Protein AF-A0A538G440-F1 (afdb_monomer_lite)

Foldseek 3Di:
DDDPDDLPAAEEEECCVPDVNVVVLVVCVVVRRNDAAYEDAPQAQDDRVNHGYHPDPVVSCVVRVHDYYDYDDD

Structure (mmCIF, N/CA/C/O backbone):
data_AF-A0A538G440-F1
#
_entry.id   AF-A0A538G440-F1
#
loop_
_atom_site.group_PDB
_atom_site.id
_atom_site.type_symbol
_atom_site.label_atom_id
_atom_site.label_alt_id
_atom_site.label_comp_id
_atom_site.label_asym_id
_atom_site.label_entity_id
_atom_site.label_seq_id
_atom_site.pdbx_PDB_ins_code
_atom_site.Cartn_x
_atom_site.Cartn_y
_atom_site.Cartn_z
_atom_site.occupancy
_atom_site.B_iso_or_equiv
_atom_site.auth_seq_id
_atom_site.auth_comp_id
_atom_site.auth_asym_id
_atom_site.auth_atom_id
_atom_site.pdbx_PDB_model_num
ATOM 1 N N . MET A 1 1 ? 7.107 -23.714 9.056 1.00 65.69 1 MET A N 1
ATOM 2 C CA . MET A 1 1 ? 6.454 -22.959 10.143 1.00 65.69 1 MET A CA 1
ATOM 3 C C . MET A 1 1 ? 6.952 -21.529 10.064 1.00 65.69 1 MET A C 1
ATOM 5 O O . MET A 1 1 ? 8.162 -21.343 10.065 1.00 65.69 1 MET A O 1
ATOM 9 N N . ALA A 1 2 ? 6.057 -20.562 9.875 1.00 91.12 2 ALA A N 1
ATOM 10 C CA . ALA A 1 2 ? 6.403 -19.143 9.923 1.00 91.12 2 ALA A CA 1
ATOM 11 C C . ALA A 1 2 ? 6.277 -18.626 11.367 1.00 91.12 2 ALA A C 1
ATOM 13 O O . ALA A 1 2 ? 5.610 -19.269 12.175 1.00 91.12 2 ALA A O 1
ATOM 14 N N . ILE A 1 3 ? 6.932 -17.506 11.694 1.00 95.50 3 ILE A N 1
ATOM 15 C CA . ILE A 1 3 ? 6.890 -16.913 13.046 1.00 95.50 3 ILE A CA 1
ATOM 16 C C . ILE A 1 3 ? 5.946 -15.705 13.094 1.00 95.50 3 ILE A C 1
ATOM 18 O O . ILE A 1 3 ? 5.086 -15.650 13.963 1.00 95.50 3 ILE A O 1
ATOM 22 N N . LEU A 1 4 ? 6.100 -14.742 12.176 1.00 95.69 4 LEU A N 1
ATOM 23 C CA . LEU A 1 4 ? 5.366 -13.465 12.216 1.00 95.69 4 LEU A CA 1
ATOM 24 C C . LEU A 1 4 ? 4.450 -13.238 11.010 1.00 95.69 4 LEU A C 1
ATOM 26 O O . LEU A 1 4 ? 3.335 -12.759 11.172 1.00 95.69 4 LEU A O 1
ATOM 30 N N . VAL A 1 5 ? 4.926 -13.554 9.805 1.00 97.12 5 VAL A N 1
ATOM 31 C CA . VAL A 1 5 ? 4.200 -13.308 8.552 1.00 97.12 5 VAL A CA 1
ATOM 32 C C . VAL A 1 5 ? 4.166 -14.567 7.702 1.00 97.12 5 VAL A C 1
ATOM 34 O O . VAL A 1 5 ? 5.150 -15.308 7.635 1.00 97.12 5 VAL A O 1
ATOM 37 N N . ASP A 1 6 ? 3.034 -14.806 7.051 1.00 97.00 6 ASP A N 1
ATOM 38 C CA . ASP A 1 6 ? 2.803 -15.968 6.202 1.00 97.00 6 ASP A CA 1
ATOM 39 C C . ASP A 1 6 ? 1.803 -15.661 5.071 1.00 97.00 6 ASP A C 1
ATOM 41 O O . ASP A 1 6 ? 1.579 -14.509 4.703 1.00 97.00 6 ASP A O 1
ATOM 45 N N . ARG A 1 7 ? 1.223 -16.701 4.462 1.00 96.00 7 ARG A N 1
ATOM 46 C CA . ARG A 1 7 ? 0.274 -16.559 3.346 1.00 96.00 7 ARG A CA 1
ATOM 47 C C . ARG A 1 7 ? -1.072 -15.940 3.749 1.00 96.00 7 ARG A C 1
ATOM 49 O O . ARG A 1 7 ? -1.792 -15.486 2.867 1.00 96.00 7 ARG A O 1
ATOM 56 N N . SER A 1 8 ? -1.409 -15.914 5.038 1.00 96.62 8 SER A N 1
ATOM 57 C CA . SER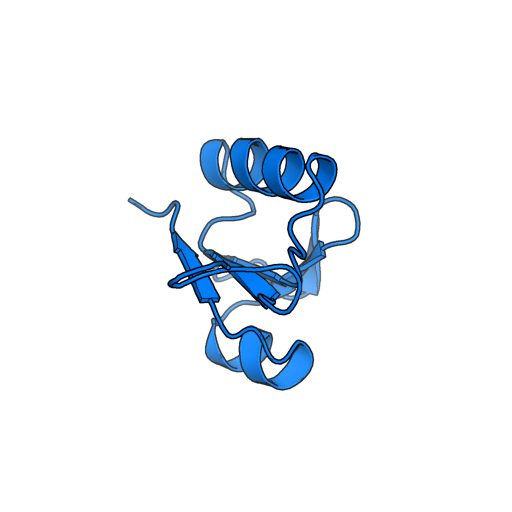 A 1 8 ? -2.603 -15.252 5.577 1.00 96.62 8 SER A CA 1
ATOM 58 C C . SER A 1 8 ? -2.386 -13.761 5.870 1.00 96.62 8 SER A C 1
ATOM 60 O O . SER A 1 8 ? -3.355 -13.029 6.091 1.00 96.62 8 SER A O 1
ATOM 62 N N . THR A 1 9 ? -1.132 -13.290 5.844 1.00 98.44 9 THR A N 1
ATOM 63 C CA . THR A 1 9 ? -0.785 -11.877 6.027 1.00 98.44 9 THR A CA 1
ATOM 64 C C . THR A 1 9 ? -1.392 -11.023 4.918 1.00 98.44 9 THR A C 1
ATOM 66 O O . THR A 1 9 ? -1.150 -11.268 3.739 1.00 98.44 9 THR A O 1
ATOM 69 N N . ARG A 1 10 ? -2.139 -9.985 5.304 1.00 98.75 10 ARG A N 1
ATOM 70 C CA . ARG A 1 10 ? -2.727 -8.981 4.410 1.00 98.75 10 ARG A CA 1
ATOM 71 C C . ARG A 1 10 ? -2.008 -7.661 4.634 1.00 98.75 10 ARG A C 1
ATOM 73 O O . ARG A 1 10 ? -2.181 -7.019 5.672 1.00 98.75 10 ARG A O 1
ATOM 80 N N . LEU A 1 11 ? -1.153 -7.303 3.682 1.00 98.81 11 LEU A N 1
ATOM 81 C CA . LEU A 1 11 ? -0.210 -6.201 3.816 1.00 98.81 11 LEU A CA 1
ATOM 82 C C . LEU A 1 11 ? -0.800 -4.892 3.284 1.00 98.81 11 LEU A C 1
ATOM 84 O O . LEU A 1 11 ? -1.193 -4.821 2.118 1.00 98.81 11 LEU A O 1
ATOM 88 N N . VAL A 1 12 ? -0.769 -3.843 4.106 1.00 98.81 12 VAL A N 1
ATOM 89 C CA . VAL A 1 12 ? -0.942 -2.454 3.661 1.00 98.81 12 VAL A CA 1
ATOM 90 C C . VAL A 1 12 ? 0.418 -1.766 3.520 1.00 98.81 12 VAL A C 1
ATOM 92 O O . VAL A 1 12 ? 1.293 -1.911 4.377 1.00 98.81 12 VAL A O 1
ATOM 95 N N . VAL A 1 13 ? 0.608 -1.001 2.443 1.00 98.81 13 VAL A N 1
ATOM 96 C CA . VAL A 1 13 ? 1.835 -0.224 2.202 1.00 98.81 13 VAL A CA 1
ATOM 97 C C . VAL A 1 13 ? 1.574 1.260 2.443 1.00 98.81 13 VAL A C 1
ATOM 99 O O . VAL A 1 13 ? 0.866 1.912 1.675 1.00 98.81 13 VAL A O 1
ATOM 102 N N . GLN A 1 14 ? 2.171 1.822 3.493 1.00 98.75 14 GLN A N 1
ATOM 103 C CA . GLN A 1 14 ? 2.138 3.265 3.739 1.00 98.75 14 GLN A CA 1
ATOM 104 C C . GLN A 1 14 ? 3.206 3.943 2.877 1.00 98.75 14 GLN A C 1
ATOM 106 O O . GLN A 1 14 ? 4.374 3.565 2.933 1.00 98.75 14 GLN A O 1
ATOM 111 N N . GLY A 1 15 ? 2.800 4.912 2.058 1.00 98.38 15 GLY A N 1
ATOM 112 C CA . GLY A 1 15 ? 3.657 5.509 1.032 1.00 98.38 15 GLY A CA 1
ATOM 113 C C . GLY A 1 15 ? 3.657 4.752 -0.302 1.00 98.38 15 GLY A C 1
ATOM 114 O O . GLY A 1 15 ? 4.584 4.926 -1.089 1.00 98.38 15 GLY A O 1
ATOM 115 N N . LEU A 1 16 ? 2.631 3.931 -0.596 1.00 98.50 16 LEU A N 1
ATOM 116 C CA . LEU A 1 16 ? 2.570 3.120 -1.829 1.00 98.50 16 LEU A CA 1
ATOM 117 C C . LEU A 1 16 ? 2.730 3.944 -3.116 1.00 98.50 16 LEU A C 1
ATOM 119 O O . LEU A 1 16 ? 3.266 3.446 -4.098 1.00 98.50 16 LEU A O 1
ATOM 123 N N . THR A 1 17 ? 2.276 5.197 -3.129 1.00 98.19 17 THR A N 1
ATOM 124 C CA . THR A 1 17 ? 2.374 6.051 -4.324 1.00 98.19 17 THR A CA 1
ATOM 125 C C . THR A 1 17 ? 3.731 6.757 -4.476 1.00 98.19 17 THR A C 1
ATOM 127 O O . THR A 1 17 ? 3.932 7.468 -5.460 1.00 98.19 17 THR A O 1
ATOM 130 N N . GLY A 1 18 ? 4.646 6.605 -3.512 1.00 97.56 18 GLY A N 1
ATOM 131 C CA . GLY A 1 18 ? 6.028 7.087 -3.596 1.00 97.56 18 GLY A CA 1
ATOM 132 C C . GLY A 1 18 ? 6.941 6.113 -4.349 1.00 97.56 18 GLY A C 1
ATOM 133 O O . GLY A 1 18 ? 6.558 4.973 -4.599 1.00 97.56 18 GLY A O 1
ATOM 134 N N . SER A 1 19 ? 8.160 6.550 -4.693 1.00 97.38 19 SER A N 1
ATOM 135 C CA . SER A 1 19 ? 9.141 5.739 -5.448 1.00 97.38 19 SER A CA 1
ATOM 136 C C . SER A 1 19 ? 9.398 4.380 -4.789 1.00 97.38 19 SER A C 1
ATOM 138 O O . SER A 1 19 ? 9.095 3.336 -5.370 1.00 97.38 19 SER A O 1
ATOM 140 N N . GLU A 1 20 ? 9.875 4.394 -3.542 1.00 98.06 20 GLU A N 1
ATOM 141 C CA . GLU A 1 20 ? 10.296 3.175 -2.842 1.00 98.06 20 GLU A CA 1
ATOM 142 C C . GLU A 1 20 ? 9.107 2.299 -2.443 1.00 98.06 20 GLU A C 1
ATOM 144 O O . GLU A 1 20 ? 9.138 1.080 -2.631 1.00 98.06 20 GLU A O 1
ATOM 149 N N . GLY A 1 21 ? 8.019 2.920 -1.974 1.00 98.06 21 GLY A N 1
ATOM 150 C CA . GLY A 1 21 ? 6.788 2.213 -1.628 1.00 98.06 21 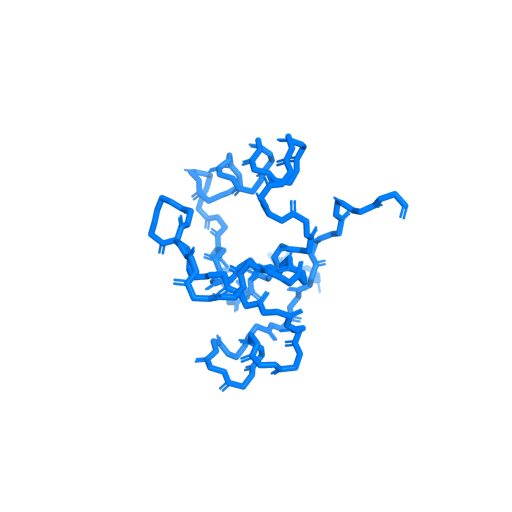GLY A CA 1
ATOM 151 C C . GLY A 1 21 ? 6.187 1.481 -2.825 1.00 98.06 21 GLY A C 1
ATOM 152 O O . GLY A 1 21 ? 5.820 0.310 -2.700 1.00 98.06 21 GLY A O 1
ATOM 153 N N . ARG A 1 22 ? 6.159 2.118 -4.003 1.00 98.25 22 ARG A N 1
ATOM 154 C CA . ARG A 1 22 ? 5.701 1.479 -5.241 1.00 98.25 22 ARG A CA 1
ATOM 155 C C . ARG A 1 22 ? 6.652 0.371 -5.679 1.00 98.25 22 ARG A C 1
ATOM 157 O O . ARG A 1 22 ? 6.204 -0.736 -5.973 1.00 98.25 22 ARG A O 1
ATOM 164 N N . PHE A 1 23 ? 7.955 0.648 -5.709 1.00 98.25 23 PHE A N 1
ATOM 165 C CA . PHE A 1 23 ? 8.967 -0.300 -6.170 1.00 98.25 23 PHE A CA 1
ATOM 166 C C . PHE A 1 23 ? 8.972 -1.594 -5.344 1.00 98.25 23 PHE A C 1
ATOM 168 O O . PHE A 1 23 ? 8.846 -2.689 -5.902 1.00 98.25 23 PHE A O 1
ATOM 175 N N . HIS A 1 24 ? 9.058 -1.487 -4.016 1.00 98.50 24 HIS A N 1
ATOM 176 C CA . HIS A 1 24 ? 9.056 -2.653 -3.134 1.00 98.50 24 HIS A CA 1
ATOM 177 C C . HIS A 1 24 ? 7.666 -3.281 -3.004 1.00 98.50 24 HIS A C 1
ATOM 179 O O . HIS A 1 24 ? 7.555 -4.507 -3.016 1.00 98.50 24 HIS A O 1
ATOM 185 N N . GLY A 1 25 ? 6.598 -2.477 -2.944 1.00 98.25 25 GLY A N 1
ATOM 186 C CA . GLY A 1 25 ? 5.221 -2.971 -2.851 1.00 98.25 25 GLY A CA 1
ATOM 187 C C . GLY A 1 25 ? 4.841 -3.880 -4.021 1.00 98.25 25 GLY A C 1
ATOM 188 O O . GLY A 1 25 ? 4.365 -4.998 -3.811 1.00 98.25 25 GLY A O 1
ATOM 189 N N . LEU A 1 26 ? 5.128 -3.457 -5.255 1.00 98.38 26 LEU A N 1
ATOM 190 C CA . LEU A 1 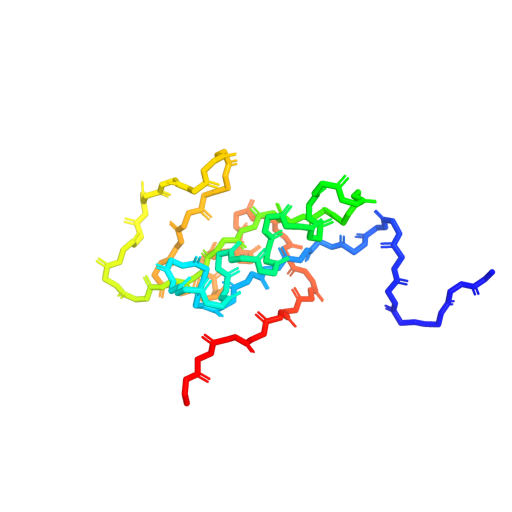26 ? 4.810 -4.248 -6.447 1.00 98.38 26 LEU A CA 1
ATOM 191 C C . LEU A 1 26 ? 5.686 -5.495 -6.578 1.00 98.38 26 LEU A C 1
ATOM 193 O O . LEU A 1 26 ? 5.185 -6.551 -6.971 1.00 98.38 26 LEU A O 1
ATOM 197 N N . ARG A 1 27 ? 6.969 -5.417 -6.202 1.00 98.50 27 ARG A N 1
ATOM 198 C CA . ARG A 1 27 ? 7.853 -6.592 -6.183 1.00 98.50 27 ARG A CA 1
ATOM 199 C C . ARG A 1 27 ? 7.406 -7.621 -5.150 1.00 98.50 27 ARG A C 1
ATOM 201 O O . ARG A 1 27 ? 7.313 -8.799 -5.489 1.00 98.50 27 ARG A O 1
ATOM 208 N N . ASN A 1 28 ? 7.039 -7.191 -3.946 1.00 98.25 28 ASN A N 1
ATOM 209 C CA . ASN A 1 28 ? 6.493 -8.083 -2.922 1.00 98.25 28 ASN A CA 1
ATOM 210 C C . ASN A 1 28 ? 5.207 -8.754 -3.414 1.00 98.25 28 ASN A C 1
ATOM 212 O O . ASN A 1 28 ? 5.061 -9.972 -3.298 1.00 98.25 28 ASN A O 1
ATOM 216 N N . ARG A 1 29 ? 4.312 -7.996 -4.061 1.00 98.00 29 ARG A N 1
ATOM 217 C CA . ARG A 1 29 ? 3.115 -8.572 -4.683 1.00 98.00 29 ARG A CA 1
ATOM 218 C C . ARG A 1 29 ? 3.457 -9.599 -5.764 1.00 98.00 29 ARG A C 1
ATOM 220 O O . ARG A 1 29 ? 2.899 -10.690 -5.748 1.00 98.00 29 ARG A O 1
ATOM 227 N N . SER A 1 30 ? 4.408 -9.304 -6.657 1.00 98.19 30 SER A N 1
ATOM 228 C CA . SER A 1 30 ? 4.854 -10.258 -7.689 1.00 98.19 30 SER A CA 1
ATOM 229 C C . SER A 1 30 ? 5.496 -11.523 -7.110 1.00 98.19 30 SER A C 1
ATOM 231 O O . SER A 1 30 ? 5.400 -12.591 -7.705 1.00 98.19 30 SER A O 1
ATOM 233 N N . HIS A 1 31 ? 6.100 -11.424 -5.924 1.00 97.94 31 HIS A N 1
ATOM 234 C CA . HIS A 1 31 ? 6.642 -12.561 -5.183 1.00 97.94 31 HIS A CA 1
ATOM 235 C C . HIS A 1 31 ? 5.545 -13.400 -4.490 1.00 97.94 31 HIS A C 1
ATOM 237 O O . HIS A 1 31 ? 5.796 -14.500 -3.995 1.00 97.94 31 HIS A O 1
ATOM 243 N N . GLY A 1 32 ? 4.307 -12.901 -4.460 1.00 97.50 32 GLY A N 1
ATOM 244 C CA . GLY A 1 32 ? 3.151 -13.575 -3.877 1.00 97.50 32 GLY A CA 1
ATOM 245 C C . GLY A 1 32 ? 2.812 -13.135 -2.453 1.00 97.50 32 GLY A C 1
ATOM 246 O O . GLY A 1 32 ? 2.093 -13.857 -1.760 1.00 97.50 32 GLY A O 1
ATOM 247 N N . THR A 1 33 ? 3.318 -11.987 -1.994 1.00 98.44 33 THR A N 1
ATOM 248 C CA . THR A 1 33 ? 2.776 -11.309 -0.809 1.00 98.44 33 THR A CA 1
ATOM 249 C C . THR A 1 33 ? 1.394 -10.752 -1.138 1.00 98.44 33 THR A C 1
ATOM 251 O O . THR A 1 33 ? 1.206 -10.117 -2.175 1.00 98.44 33 THR A O 1
ATOM 254 N N . ASN A 1 34 ? 0.429 -10.943 -0.241 1.00 98.50 34 ASN A N 1
ATOM 255 C CA . ASN A 1 34 ? -0.912 -10.400 -0.413 1.00 98.50 34 ASN A CA 1
ATOM 256 C C . ASN A 1 34 ? -0.944 -8.911 -0.025 1.00 98.50 34 ASN A C 1
ATOM 258 O O . ASN A 1 34 ? -1.245 -8.555 1.115 1.00 98.50 34 ASN A O 1
ATOM 262 N N . VAL A 1 35 ? -0.555 -8.045 -0.964 1.00 98.69 35 VAL A N 1
ATOM 263 C CA . VAL A 1 35 ? -0.635 -6.585 -0.815 1.00 98.69 35 VAL A CA 1
ATOM 264 C C . VAL A 1 35 ? -2.061 -6.144 -1.118 1.00 98.69 35 VAL A C 1
ATOM 266 O O . VAL A 1 35 ? -2.465 -6.122 -2.279 1.00 98.69 35 VAL A O 1
ATOM 269 N N . VAL A 1 36 ? -2.813 -5.816 -0.069 1.00 98.69 36 VAL A N 1
ATOM 270 C CA . VAL A 1 36 ? -4.258 -5.558 -0.158 1.00 98.69 36 VAL A CA 1
ATOM 271 C C . VAL A 1 36 ? -4.604 -4.075 -0.258 1.00 98.69 36 VAL A C 1
ATOM 273 O O . VAL A 1 36 ? -5.680 -3.737 -0.737 1.00 98.69 36 VAL A O 1
ATOM 276 N N . ALA A 1 37 ? -3.707 -3.188 0.181 1.00 98.81 37 ALA A N 1
ATOM 277 C CA . ALA A 1 37 ? -3.967 -1.753 0.203 1.00 98.81 37 ALA A CA 1
ATOM 278 C C . ALA A 1 37 ? -2.686 -0.914 0.134 1.00 98.81 37 ALA A C 1
ATOM 280 O O . ALA A 1 37 ? -1.614 -1.318 0.595 1.00 98.81 37 ALA A O 1
ATOM 281 N N . GLY A 1 38 ? -2.828 0.304 -0.379 1.00 98.81 38 GLY A N 1
ATOM 282 C CA . GLY A 1 38 ? -1.876 1.393 -0.208 1.00 98.81 38 GLY A CA 1
ATOM 283 C C . GLY A 1 38 ? -2.466 2.517 0.630 1.00 98.81 38 GLY A C 1
ATOM 284 O O . GLY A 1 38 ? -3.670 2.746 0.610 1.00 98.81 38 GLY A O 1
ATOM 285 N N . VAL A 1 39 ? -1.618 3.262 1.332 1.00 98.81 39 VAL A N 1
ATOM 286 C CA . VAL A 1 39 ? -2.023 4.496 2.015 1.00 98.81 39 VAL A CA 1
ATOM 287 C C . VAL A 1 39 ? -1.145 5.645 1.550 1.00 98.81 39 VAL A C 1
ATOM 289 O O . VAL A 1 39 ? 0.085 5.556 1.564 1.00 98.81 39 VAL A O 1
ATOM 292 N N . THR A 1 40 ? -1.763 6.735 1.110 1.00 98.50 40 THR A N 1
ATOM 293 C CA . THR A 1 40 ? -1.098 8.021 0.884 1.00 98.50 40 THR A CA 1
ATOM 294 C C . THR A 1 40 ? -2.125 9.136 1.097 1.00 98.50 40 THR A C 1
ATOM 296 O O . THR A 1 40 ? -3.040 9.249 0.280 1.00 98.50 40 THR A O 1
ATOM 299 N N . PRO A 1 41 ? -1.983 9.966 2.147 1.00 98.25 41 PRO A N 1
ATOM 300 C CA . PRO A 1 41 ? -2.896 11.080 2.389 1.00 98.25 41 PRO A CA 1
ATOM 301 C C . PRO A 1 41 ? -3.007 12.021 1.181 1.00 98.25 41 PRO A C 1
ATOM 303 O O . PRO A 1 41 ? -1.996 12.409 0.592 1.00 98.25 41 PRO A O 1
ATOM 306 N N . GLY A 1 42 ? -4.236 12.381 0.811 1.00 98.31 42 GLY A N 1
ATOM 307 C CA . GLY A 1 42 ? -4.562 13.213 -0.350 1.00 98.31 42 GLY A CA 1
ATOM 308 C C . GLY A 1 42 ? -4.658 12.445 -1.673 1.00 98.31 42 GLY A C 1
ATOM 309 O O . GLY A 1 42 ? -4.847 13.065 -2.719 1.00 98.31 42 GLY A O 1
ATOM 310 N N . LYS A 1 43 ? -4.503 11.116 -1.655 1.00 98.38 43 LYS A N 1
ATOM 311 C CA . LYS A 1 43 ? -4.585 10.248 -2.843 1.00 98.38 43 LYS A CA 1
ATOM 312 C C . LYS A 1 43 ? -5.551 9.074 -2.663 1.00 98.38 43 LYS A C 1
ATOM 314 O O . LYS A 1 43 ? -5.499 8.127 -3.451 1.00 98.3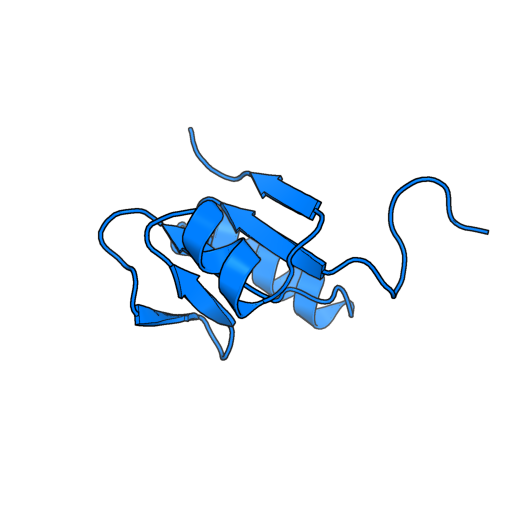8 43 LYS A O 1
ATOM 319 N N . GLY A 1 44 ? -6.415 9.111 -1.648 1.00 98.06 44 GLY A N 1
ATOM 320 C CA . GLY A 1 44 ? -7.489 8.135 -1.496 1.00 98.06 44 GLY A CA 1
ATOM 321 C C . GLY A 1 44 ? -8.353 8.014 -2.757 1.00 98.06 44 GLY A C 1
ATOM 322 O O . GLY A 1 44 ? -8.596 8.994 -3.461 1.00 98.06 44 GLY A O 1
ATOM 323 N N . GLY A 1 45 ? -8.784 6.791 -3.069 1.00 98.12 45 GLY A N 1
ATOM 324 C CA . GLY A 1 45 ? -9.581 6.469 -4.257 1.00 98.12 45 GLY A CA 1
ATOM 325 C C . GLY A 1 45 ? -8.768 6.216 -5.531 1.00 98.12 45 GLY A C 1
ATOM 326 O O . GLY A 1 45 ? -9.340 5.805 -6.538 1.00 98.12 45 GLY A O 1
ATOM 327 N N . GLN A 1 46 ? -7.448 6.427 -5.506 1.00 98.50 46 GLN A N 1
ATOM 328 C CA . GLN A 1 46 ? -6.568 6.005 -6.597 1.00 98.50 46 GLN A CA 1
ATOM 329 C C . GLN A 1 46 ? -6.322 4.492 -6.569 1.00 98.50 46 GLN A C 1
ATOM 331 O O . GLN A 1 46 ? -6.594 3.806 -5.583 1.00 98.50 46 GLN A O 1
ATOM 336 N N . ASP A 1 47 ? -5.747 3.993 -7.657 1.00 98.12 47 ASP A N 1
ATOM 337 C CA . ASP A 1 47 ? -5.332 2.607 -7.816 1.00 98.12 47 ASP A CA 1
ATOM 338 C C . ASP A 1 47 ? -3.860 2.549 -8.250 1.00 98.12 47 ASP A C 1
ATOM 340 O O . ASP A 1 47 ? -3.415 3.333 -9.094 1.00 98.12 47 ASP A O 1
ATOM 344 N N . VAL A 1 48 ? -3.095 1.632 -7.656 1.00 98.19 48 VAL A N 1
ATOM 345 C CA . VAL A 1 48 ? -1.726 1.316 -8.079 1.00 98.19 48 VAL A CA 1
ATOM 346 C C . VAL A 1 48 ? -1.687 -0.129 -8.546 1.00 98.19 48 VAL A C 1
ATOM 348 O O . VAL A 1 48 ? -1.523 -1.055 -7.752 1.00 98.19 48 VAL A O 1
ATOM 351 N N . ASP A 1 49 ? -1.818 -0.311 -9.858 1.00 97.19 49 ASP A N 1
ATOM 352 C CA . ASP A 1 49 ? -1.718 -1.606 -10.529 1.00 97.19 49 ASP A CA 1
ATOM 353 C C . ASP A 1 49 ? -2.723 -2.647 -9.985 1.00 97.19 49 ASP A C 1
ATOM 355 O O . ASP A 1 49 ? -2.397 -3.830 -9.888 1.00 97.19 49 ASP A O 1
ATOM 359 N N . GLY A 1 50 ? -3.929 -2.231 -9.598 1.00 97.56 50 GLY A N 1
ATOM 360 C CA . GLY A 1 50 ? -4.973 -3.048 -8.971 1.00 97.56 50 GLY A CA 1
ATOM 361 C C . GLY A 1 50 ? -4.954 -3.048 -7.436 1.00 97.56 50 GLY A C 1
ATOM 362 O O . GLY A 1 50 ? -5.654 -3.857 -6.828 1.00 97.56 50 GLY A O 1
ATOM 363 N N . ILE A 1 51 ? -4.109 -2.225 -6.801 1.00 98.50 51 ILE A N 1
ATOM 364 C CA . ILE A 1 51 ? -4.078 -2.040 -5.343 1.00 98.50 51 ILE A CA 1
ATOM 365 C C . ILE A 1 51 ? -4.817 -0.737 -5.001 1.00 98.50 51 ILE A C 1
ATOM 367 O O . ILE A 1 51 ? -4.318 0.337 -5.359 1.00 98.50 51 ILE A O 1
ATOM 371 N N . PRO A 1 52 ? -5.938 -0.792 -4.256 1.00 98.69 52 PRO A N 1
ATOM 372 C CA . PRO A 1 52 ? -6.665 0.408 -3.863 1.00 98.69 52 PRO A CA 1
ATOM 373 C C . PRO A 1 52 ? -5.842 1.266 -2.894 1.00 98.69 52 PRO A C 1
ATOM 375 O O . PRO A 1 52 ? -5.200 0.756 -1.968 1.00 98.69 52 PRO A O 1
ATOM 378 N N . VAL A 1 53 ? -5.876 2.583 -3.099 1.00 98.81 53 VAL A N 1
ATOM 379 C CA . VAL A 1 53 ? -5.210 3.574 -2.247 1.00 98.81 53 VAL A CA 1
ATOM 380 C C . VAL A 1 53 ? -6.230 4.279 -1.361 1.00 98.81 53 VAL A C 1
ATOM 382 O O . VAL A 1 53 ? -7.278 4.728 -1.822 1.00 98.81 53 VAL A O 1
ATOM 385 N N . PHE A 1 54 ? -5.888 4.430 -0.086 1.00 98.88 54 PHE A N 1
ATOM 386 C CA . PHE A 1 54 ? -6.694 5.109 0.923 1.00 98.88 54 PHE A CA 1
ATOM 387 C C . PHE A 1 54 ? -5.948 6.319 1.496 1.00 98.88 54 PHE A C 1
ATOM 389 O O . PHE A 1 54 ? -4.714 6.365 1.500 1.00 98.88 54 PHE A O 1
ATOM 396 N N . ASP A 1 55 ? -6.692 7.285 2.035 1.00 98.69 55 ASP A N 1
ATOM 397 C CA . ASP A 1 55 ? -6.096 8.427 2.741 1.00 98.69 55 ASP A CA 1
ATOM 398 C C . ASP A 1 55 ? -5.573 8.053 4.130 1.00 98.69 55 ASP A C 1
ATOM 400 O O . ASP A 1 55 ? -4.609 8.647 4.611 1.00 98.69 55 ASP A O 1
ATOM 404 N N . THR A 1 56 ? -6.184 7.058 4.781 1.00 98.69 56 THR A N 1
ATOM 405 C CA . THR A 1 56 ? -5.831 6.640 6.142 1.00 98.69 56 THR A CA 1
ATOM 406 C C . THR A 1 56 ? -5.669 5.128 6.240 1.00 98.69 56 THR A C 1
ATOM 408 O O . THR A 1 56 ? -6.321 4.361 5.530 1.00 98.69 56 THR A O 1
ATOM 411 N N . VAL A 1 57 ? -4.819 4.687 7.173 1.00 98.56 57 VAL A N 1
ATOM 412 C CA . VAL A 1 57 ? -4.687 3.261 7.509 1.00 98.56 57 VAL A CA 1
ATOM 413 C C . VAL A 1 57 ? -5.999 2.712 8.067 1.00 98.56 57 VAL A C 1
ATOM 415 O O . VAL A 1 57 ? -6.357 1.591 7.735 1.00 98.56 57 VAL A O 1
ATOM 418 N N . ALA A 1 58 ? -6.740 3.498 8.854 1.00 98.75 58 ALA A N 1
ATOM 419 C CA . ALA A 1 58 ? -8.027 3.077 9.409 1.00 98.75 58 ALA A CA 1
ATOM 420 C C . ALA A 1 58 ? -9.023 2.673 8.308 1.00 98.75 58 ALA A C 1
ATOM 422 O O . ALA A 1 58 ? -9.555 1.569 8.356 1.00 98.75 58 ALA A O 1
ATOM 423 N N . ALA A 1 59 ? -9.186 3.507 7.275 1.00 98.69 59 ALA A N 1
ATOM 424 C CA . ALA A 1 59 ? -10.054 3.192 6.139 1.00 98.69 59 ALA A CA 1
ATOM 425 C C . ALA A 1 59 ? -9.555 1.971 5.345 1.00 98.69 59 ALA A C 1
ATOM 427 O O . ALA A 1 59 ? -10.346 1.115 4.953 1.00 98.69 59 ALA A O 1
ATOM 428 N N . ALA A 1 60 ? -8.237 1.852 5.143 1.00 98.75 60 ALA A N 1
ATOM 429 C CA . ALA A 1 60 ? -7.657 0.685 4.482 1.00 98.75 60 ALA A CA 1
ATOM 430 C C . ALA A 1 60 ? -7.940 -0.613 5.258 1.00 98.75 60 ALA A C 1
ATOM 432 O O . ALA A 1 60 ? -8.303 -1.622 4.656 1.00 98.75 60 ALA A O 1
ATOM 433 N N . VAL A 1 61 ? -7.790 -0.597 6.586 1.00 98.81 61 VAL A N 1
ATOM 434 C CA . VAL A 1 61 ? -8.052 -1.752 7.458 1.00 98.81 61 VAL A CA 1
ATOM 435 C C . VAL A 1 61 ? -9.536 -2.110 7.463 1.00 98.81 61 VAL A C 1
ATOM 437 O O . VAL A 1 61 ? -9.856 -3.287 7.354 1.00 98.81 61 VAL A O 1
ATOM 440 N N . GLU A 1 62 ? -10.432 -1.127 7.535 1.00 98.69 62 GLU A N 1
ATOM 441 C CA . GLU A 1 62 ? -11.883 -1.357 7.523 1.00 98.69 62 GLU A CA 1
ATOM 442 C C . GLU A 1 62 ? -12.350 -2.083 6.253 1.00 98.69 62 GLU A C 1
ATOM 444 O O . GLU A 1 62 ? -13.168 -2.995 6.328 1.00 98.69 62 GLU A O 1
ATOM 449 N N . VAL A 1 63 ? -11.797 -1.722 5.090 1.00 98.56 63 VAL A N 1
ATOM 450 C CA . VAL A 1 63 ? -12.219 -2.283 3.795 1.00 98.56 63 VAL A CA 1
ATOM 451 C C . VAL A 1 63 ? -11.493 -3.582 3.443 1.00 98.56 63 VAL A C 1
ATOM 453 O O . VAL A 1 63 ? -12.075 -4.466 2.819 1.00 98.56 63 VAL A O 1
ATOM 456 N N . THR A 1 64 ? -10.208 -3.695 3.785 1.00 98.38 64 THR A N 1
ATOM 457 C CA . THR A 1 64 ? -9.340 -4.788 3.296 1.00 98.38 64 THR A CA 1
ATOM 458 C C . THR A 1 64 ? -8.916 -5.773 4.380 1.00 98.38 64 THR A C 1
ATOM 460 O O . THR A 1 64 ? -8.218 -6.751 4.100 1.00 98.38 64 THR A O 1
ATOM 463 N N . GLU A 1 65 ? -9.296 -5.495 5.628 1.00 98.56 65 GLU A N 1
ATOM 464 C CA . GLU A 1 65 ? -8.894 -6.240 6.818 1.00 98.56 65 GLU A CA 1
ATOM 465 C C . GLU A 1 65 ? -7.370 -6.388 6.948 1.00 98.56 65 GLU A C 1
ATOM 467 O O . GLU A 1 65 ? -6.887 -7.398 7.472 1.00 98.56 65 GLU A O 1
ATOM 472 N N . ALA A 1 66 ? -6.589 -5.433 6.426 1.00 98.69 66 ALA A N 1
ATOM 473 C CA . ALA A 1 66 ? -5.133 -5.464 6.510 1.00 98.69 66 ALA A CA 1
ATOM 474 C C . ALA A 1 66 ? -4.675 -5.656 7.966 1.00 98.69 66 ALA A C 1
ATOM 476 O O . ALA A 1 66 ? -5.142 -4.973 8.875 1.00 98.69 66 ALA A O 1
ATOM 477 N N . ASN A 1 67 ? -3.751 -6.591 8.186 1.00 98.62 67 ASN A N 1
ATOM 478 C CA . ASN A 1 67 ? -3.282 -6.977 9.523 1.00 98.62 67 ASN A CA 1
ATOM 479 C C . ASN A 1 67 ? -1.772 -6.773 9.711 1.00 98.62 67 ASN A C 1
ATOM 481 O O . ASN A 1 67 ? -1.216 -7.103 10.754 1.00 98.62 67 ASN A O 1
ATOM 485 N N . THR A 1 68 ? -1.081 -6.255 8.698 1.00 98.62 68 THR A N 1
ATOM 486 C CA . THR A 1 68 ? 0.350 -5.948 8.737 1.00 98.62 68 THR A CA 1
ATOM 487 C C . THR A 1 68 ? 0.610 -4.710 7.894 1.00 98.62 68 THR A C 1
ATOM 489 O O . THR A 1 68 ? -0.011 -4.534 6.846 1.00 98.62 68 THR A O 1
ATOM 492 N N . ALA A 1 69 ? 1.543 -3.862 8.327 1.00 98.25 69 ALA A N 1
ATOM 493 C CA . ALA A 1 69 ? 1.932 -2.657 7.605 1.00 98.25 69 ALA A CA 1
ATOM 494 C C . ALA A 1 69 ? 3.416 -2.685 7.224 1.00 98.25 69 ALA A C 1
ATOM 496 O O . ALA A 1 69 ? 4.266 -3.065 8.026 1.00 98.25 69 ALA A O 1
ATOM 497 N N . MET A 1 70 ? 3.718 -2.226 6.010 1.00 98.44 70 MET A N 1
ATOM 498 C CA . MET A 1 70 ? 5.070 -1.913 5.546 1.00 98.44 70 MET A CA 1
ATOM 499 C C . MET A 1 70 ? 5.139 -0.417 5.237 1.00 98.44 70 MET A C 1
ATOM 501 O O . MET A 1 70 ? 4.285 0.105 4.519 1.00 98.44 70 MET A O 1
ATOM 505 N N . VAL A 1 71 ? 6.116 0.283 5.813 1.00 98.44 71 VAL A N 1
ATOM 506 C CA . VAL A 1 71 ? 6.131 1.752 5.868 1.00 98.44 71 VAL A CA 1
ATOM 507 C C . VAL A 1 71 ? 7.303 2.312 5.064 1.00 98.44 71 VAL A C 1
ATOM 509 O O . VAL A 1 71 ? 8.455 2.051 5.391 1.00 98.44 71 VAL A O 1
ATOM 512 N N . PHE A 1 72 ? 6.986 3.091 4.028 1.00 97.75 72 PHE A N 1
ATOM 513 C CA . PHE A 1 72 ? 7.922 3.819 3.163 1.00 97.75 72 PHE A CA 1
ATOM 514 C C . PHE A 1 72 ? 7.577 5.314 3.144 1.00 97.75 72 PHE A C 1
ATOM 516 O O . PHE A 1 72 ? 7.319 5.903 2.093 1.00 97.75 72 PHE A O 1
ATOM 523 N N . VAL A 1 73 ? 7.525 5.921 4.328 1.00 93.50 73 VAL A N 1
ATOM 524 C CA . VAL A 1 73 ? 7.378 7.372 4.508 1.00 93.50 73 VAL A CA 1
ATOM 525 C C . VAL A 1 73 ? 8.652 7.911 5.177 1.00 93.50 73 VAL A C 1
ATOM 527 O O . VAL A 1 73 ? 9.255 7.156 5.943 1.00 93.50 73 VAL A O 1
ATOM 530 N N . PRO A 1 74 ? 9.101 9.142 4.864 1.00 86.81 74 PRO A N 1
ATOM 531 C CA . PRO A 1 74 ? 10.192 9.794 5.592 1.00 86.81 74 PRO A CA 1
ATOM 532 C C . PRO A 1 74 ? 9.891 10.002 7.080 1.00 86.81 74 PRO A C 1
ATOM 534 O O . PRO A 1 74 ? 8.694 10.149 7.424 1.00 86.81 74 PRO A O 1
#

Secondary structure (DSSP, 8-state):
--SS--TT-EEEEETTTSHHHHHHHHHHHHTT-EEEEEE-TT-TT-EETTEEEESSHHHHHHHH---EEEE---

Sequence (74 aa):
MAILVDRSTRLVVQGLTGSEGRFHGLRNRSHGTN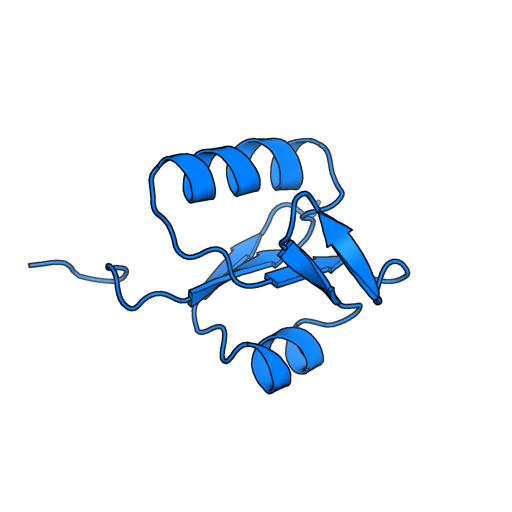VVAGVTPGKGGQDVDGIPVFDTVAAAVEVTEA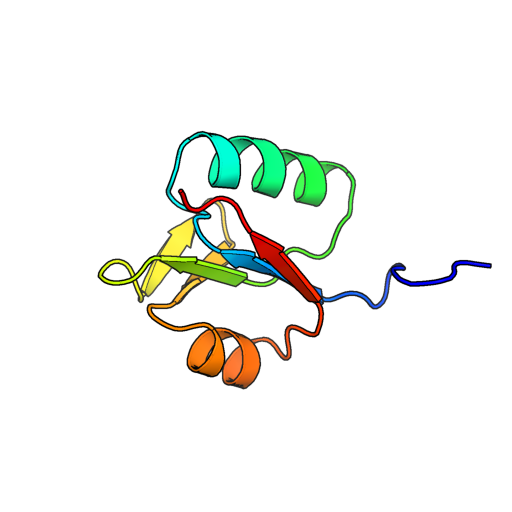NTAMVFVP

Radius of gyration: 11.37 Å; chains: 1; bounding box: 22×36×24 Å

pLDDT: mean 97.46, std 4.12, range [65.69, 98.88]